Protein AF-A0A6G3PJH2-F1 (afdb_monomer_lite)

Sequence (58 aa):
MSRQPRTQNVTTDAGEARITWVPATTAPPPRLVLAVSHGAGGGIEARDLQALARALPG

Secondary structure (DSSP, 8-state):
--PPPEEEEEEETTEEEEEEE-----SSPP--------STT--TT-HHHHHHHHHS--

Structure (mmCIF, N/CA/C/O backbone):
data_AF-A0A6G3PJH2-F1
#
_entry.id   AF-A0A6G3PJH2-F1
#
loop_
_atom_site.group_PDB
_atom_site.id
_atom_site.type_symbol
_atom_site.label_atom_id
_atom_site.label_alt_id
_atom_site.label_comp_id
_atom_site.label_asym_id
_atom_site.label_entity_id
_atom_site.label_seq_id
_atom_site.pdbx_PDB_ins_code
_atom_site.Cartn_x
_atom_site.Cartn_y
_atom_site.Cartn_z
_atom_site.occupancy
_atom_site.B_iso_or_equiv
_atom_site.auth_seq_id
_atom_site.auth_comp_id
_atom_site.auth_asym_id
_atom_site.auth_atom_id
_atom_site.pdbx_PDB_model_num
ATOM 1 N N . MET A 1 1 ? -6.519 10.216 17.982 1.00 51.06 1 MET A N 1
ATOM 2 C CA . MET A 1 1 ? -5.069 10.499 17.890 1.00 51.06 1 MET A CA 1
ATOM 3 C C . MET A 1 1 ? -4.653 10.247 16.450 1.00 51.06 1 MET A C 1
ATOM 5 O O . MET A 1 1 ? -4.605 9.090 16.059 1.00 51.06 1 MET A O 1
ATOM 9 N N . SER A 1 2 ? -4.445 11.281 1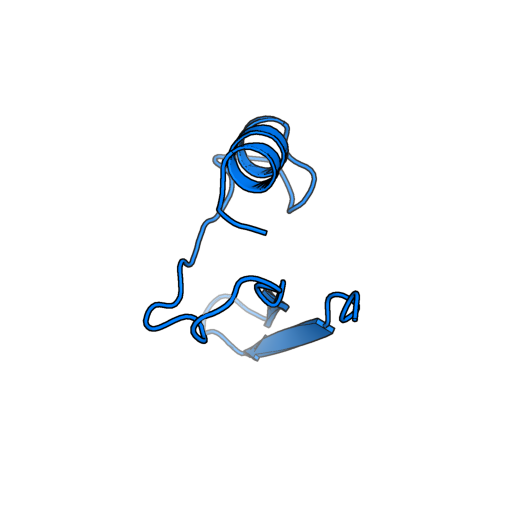5.634 1.00 54.53 2 SER A N 1
ATOM 10 C CA . SER A 1 2 ? -3.924 11.089 14.275 1.00 54.53 2 SER A CA 1
ATOM 11 C C . SER A 1 2 ? -2.453 10.698 14.379 1.00 54.53 2 SER A C 1
ATOM 13 O O . SER A 1 2 ? -1.607 11.490 14.793 1.00 54.53 2 SER A O 1
ATOM 15 N N . ARG A 1 3 ? -2.141 9.438 14.082 1.00 66.44 3 ARG A N 1
ATOM 16 C CA . ARG A 1 3 ? -0.755 8.976 14.060 1.00 66.44 3 ARG A CA 1
ATOM 17 C C . ARG A 1 3 ? -0.197 9.244 12.662 1.00 66.44 3 ARG A C 1
ATOM 19 O O . ARG A 1 3 ? -0.754 8.781 11.674 1.00 66.44 3 ARG A O 1
ATOM 26 N N . GLN A 1 4 ? 0.868 10.042 12.603 1.00 81.44 4 GLN A N 1
ATOM 27 C CA . GLN A 1 4 ? 1.545 10.434 11.363 1.00 81.44 4 GLN A CA 1
ATOM 28 C C . GLN A 1 4 ? 2.017 9.196 10.577 1.00 81.44 4 GLN A C 1
ATOM 30 O O . GLN A 1 4 ? 2.446 8.217 11.207 1.00 81.44 4 GLN A O 1
ATOM 35 N N . PRO A 1 5 ? 1.987 9.231 9.230 1.00 89.06 5 PRO A N 1
ATOM 36 C CA . PRO A 1 5 ? 2.609 8.198 8.416 1.00 89.06 5 PRO A CA 1
ATOM 37 C C . PRO A 1 5 ? 4.090 8.039 8.769 1.00 89.06 5 PRO A C 1
ATOM 39 O O . PRO A 1 5 ? 4.780 9.022 9.046 1.00 89.06 5 PRO A O 1
ATOM 42 N N . ARG A 1 6 ? 4.595 6.802 8.738 1.00 94.19 6 ARG A N 1
ATOM 43 C CA . ARG A 1 6 ? 6.035 6.532 8.882 1.00 94.19 6 ARG A CA 1
ATOM 44 C C . ARG A 1 6 ? 6.583 5.837 7.649 1.00 94.19 6 ARG A C 1
ATOM 46 O O . ARG A 1 6 ? 5.937 4.959 7.083 1.00 94.19 6 ARG A O 1
ATOM 53 N N . THR A 1 7 ? 7.810 6.175 7.295 1.00 95.25 7 THR A N 1
ATOM 54 C CA . THR A 1 7 ? 8.520 5.583 6.163 1.00 95.25 7 THR A CA 1
ATOM 55 C C . THR A 1 7 ? 9.495 4.516 6.649 1.00 95.25 7 THR A C 1
ATOM 57 O O . THR A 1 7 ? 10.081 4.647 7.722 1.00 95.25 7 THR A O 1
ATOM 60 N N . GLN A 1 8 ? 9.670 3.459 5.865 1.00 97.12 8 GLN A N 1
ATOM 61 C CA . GLN A 1 8 ? 10.663 2.416 6.087 1.00 97.12 8 GLN A CA 1
ATOM 62 C C . GLN A 1 8 ? 11.282 2.011 4.751 1.00 97.12 8 GLN A C 1
ATOM 64 O O . GLN A 1 8 ? 10.555 1.633 3.835 1.00 97.12 8 GLN A O 1
ATOM 69 N N . ASN A 1 9 ? 12.609 2.043 4.657 1.00 97.38 9 ASN A N 1
ATOM 70 C CA . ASN A 1 9 ? 13.312 1.476 3.513 1.00 97.38 9 ASN A CA 1
ATOM 71 C C . ASN A 1 9 ? 13.531 -0.028 3.713 1.00 97.38 9 ASN A C 1
ATOM 73 O O . ASN A 1 9 ? 13.687 -0.500 4.842 1.00 97.38 9 ASN A O 1
ATOM 77 N N . VAL A 1 10 ? 13.515 -0.777 2.614 1.00 97.44 10 VAL A N 1
ATOM 78 C CA . VAL A 1 10 ? 13.682 -2.231 2.578 1.00 97.44 10 VAL A CA 1
ATOM 79 C C . VAL A 1 10 ? 14.611 -2.572 1.422 1.00 97.44 10 VAL A C 1
ATOM 81 O O . VAL A 1 10 ? 14.315 -2.252 0.273 1.00 97.44 10 VAL A O 1
ATOM 84 N N . THR A 1 11 ? 15.733 -3.224 1.711 1.00 98.00 11 THR A N 1
ATOM 85 C CA . THR A 1 11 ? 16.630 -3.738 0.672 1.00 98.00 11 THR A CA 1
ATOM 86 C C . THR A 1 11 ? 15.969 -4.911 -0.048 1.00 98.00 11 THR A C 1
ATOM 88 O O . THR A 1 11 ? 15.445 -5.820 0.594 1.00 98.00 11 THR A O 1
ATOM 91 N N . THR A 1 12 ? 16.003 -4.893 -1.377 1.00 96.88 12 THR A N 1
ATOM 92 C CA . THR A 1 12 ? 15.536 -5.984 -2.240 1.00 96.88 12 THR A CA 1
ATOM 93 C C . THR A 1 12 ? 16.607 -6.314 -3.275 1.00 96.88 12 THR A C 1
ATOM 95 O O . THR A 1 12 ? 17.500 -5.500 -3.517 1.00 96.88 12 THR A O 1
ATOM 98 N N . ASP A 1 13 ? 16.492 -7.464 -3.940 1.00 98.00 13 ASP A N 1
ATOM 99 C CA . ASP A 1 13 ? 17.411 -7.847 -5.024 1.00 98.00 13 ASP A CA 1
ATOM 100 C C . ASP A 1 13 ? 17.391 -6.849 -6.199 1.00 98.00 13 ASP A C 1
ATOM 102 O O . ASP A 1 13 ? 18.369 -6.721 -6.930 1.00 98.00 13 ASP A O 1
ATOM 106 N N . ALA A 1 14 ? 16.293 -6.101 -6.361 1.00 95.25 14 ALA A N 1
ATOM 107 C CA . ALA A 1 14 ? 16.138 -5.060 -7.377 1.00 95.25 14 ALA A CA 1
ATOM 108 C C . ALA A 1 14 ? 16.614 -3.665 -6.914 1.00 95.25 14 ALA A C 1
ATOM 110 O O . ALA A 1 14 ? 16.486 -2.695 -7.661 1.00 95.25 14 ALA A O 1
ATOM 111 N N . GLY A 1 15 ? 17.143 -3.547 -5.691 1.00 97.06 15 GLY A N 1
ATOM 112 C CA . GLY A 1 15 ? 17.563 -2.287 -5.077 1.00 97.06 15 GLY A CA 1
ATOM 113 C C . GLY A 1 15 ? 16.717 -1.888 -3.867 1.00 97.06 15 GLY A C 1
ATOM 114 O O . GLY A 1 15 ? 15.984 -2.694 -3.287 1.00 97.06 15 GLY A O 1
ATOM 115 N N . GLU A 1 16 ? 16.841 -0.633 -3.441 1.00 96.75 16 GLU A N 1
ATOM 116 C CA . GLU A 1 16 ? 16.165 -0.136 -2.243 1.00 96.75 16 GLU A CA 1
ATOM 117 C C . GLU A 1 16 ? 14.700 0.221 -2.526 1.00 96.75 16 GLU A C 1
ATOM 119 O O . GLU A 1 16 ? 14.392 1.085 -3.347 1.00 96.75 16 GLU A O 1
ATOM 124 N N . ALA A 1 17 ? 13.787 -0.448 -1.824 1.00 93.94 17 ALA A N 1
ATOM 125 C CA . ALA A 1 17 ? 12.358 -0.179 -1.849 1.00 93.94 17 ALA A CA 1
ATOM 126 C C . ALA A 1 17 ? 11.945 0.657 -0.631 1.00 93.94 17 ALA A C 1
ATOM 128 O O . ALA A 1 17 ? 12.640 0.703 0.385 1.00 93.94 17 ALA A O 1
ATOM 129 N N . ARG A 1 18 ? 10.776 1.299 -0.704 1.00 94.00 18 ARG A N 1
ATOM 130 C CA . ARG A 1 18 ? 10.242 2.130 0.380 1.00 94.00 18 ARG A CA 1
ATOM 131 C C . ARG A 1 18 ? 8.793 1.778 0.675 1.00 94.00 18 ARG A C 1
ATOM 133 O O . ARG A 1 18 ? 7.953 1.803 -0.217 1.00 94.00 18 ARG A O 1
ATOM 140 N N . ILE A 1 19 ? 8.501 1.522 1.945 1.00 94.88 19 ILE A N 1
ATOM 141 C CA . ILE A 1 19 ? 7.153 1.321 2.473 1.00 94.88 19 ILE A CA 1
ATOM 142 C C . ILE A 1 19 ? 6.736 2.575 3.243 1.00 94.88 19 ILE A C 1
ATOM 144 O O . ILE A 1 19 ? 7.452 3.025 4.141 1.00 94.88 19 ILE A O 1
ATOM 148 N N . THR A 1 20 ? 5.555 3.106 2.930 1.00 92.81 20 THR A N 1
ATOM 149 C CA . THR A 1 20 ? 4.885 4.132 3.740 1.00 92.81 20 THR A CA 1
ATOM 150 C C . THR A 1 20 ? 3.775 3.470 4.546 1.00 92.81 20 THR A C 1
ATOM 152 O O . THR A 1 20 ? 2.813 2.949 3.989 1.00 92.81 20 THR A O 1
ATOM 155 N N . TRP A 1 21 ? 3.903 3.487 5.867 1.00 92.31 21 TRP A N 1
ATOM 156 C CA . TRP A 1 21 ? 2.929 2.920 6.789 1.00 92.31 21 TRP A CA 1
ATOM 157 C C . TRP A 1 21 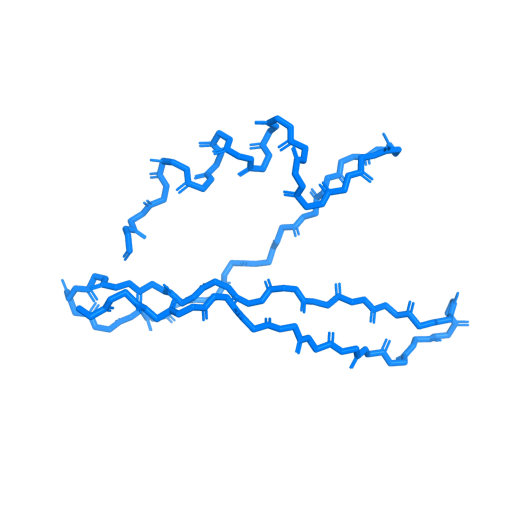? 1.932 3.987 7.221 1.00 92.31 21 TRP A C 1
ATOM 159 O O . TRP A 1 21 ? 2.319 4.968 7.862 1.00 92.31 21 TRP A O 1
ATOM 169 N N . VAL A 1 22 ? 0.654 3.752 6.934 1.00 89.44 22 VAL A N 1
ATOM 170 C CA . VAL A 1 22 ? -0.460 4.576 7.411 1.00 89.44 22 VAL A CA 1
ATOM 171 C C . VAL A 1 22 ? -1.214 3.787 8.487 1.00 89.44 22 VAL A C 1
ATOM 173 O O . VAL A 1 22 ? -1.793 2.745 8.183 1.00 89.44 22 VAL A O 1
ATOM 176 N N . PRO A 1 23 ? -1.153 4.206 9.760 1.00 88.75 23 PRO A N 1
ATOM 177 C CA . PRO A 1 23 ? -1.847 3.519 10.842 1.00 88.75 23 PRO A CA 1
ATOM 178 C C . PRO A 1 23 ? -3.348 3.819 10.806 1.00 88.75 23 PRO A C 1
ATOM 180 O O . PRO A 1 23 ? -3.733 4.984 10.761 1.00 88.75 23 PRO A O 1
ATOM 183 N N . ALA A 1 24 ? -4.176 2.777 10.909 1.00 88.25 24 ALA A N 1
ATOM 184 C CA . ALA A 1 24 ? -5.603 2.950 11.165 1.00 88.25 24 ALA A CA 1
ATOM 185 C C . ALA A 1 24 ? -5.830 3.542 12.568 1.00 88.25 24 ALA A C 1
ATOM 187 O O . ALA A 1 24 ? -5.111 3.234 13.526 1.00 88.25 24 ALA A O 1
ATOM 188 N N . THR A 1 25 ? -6.839 4.390 12.676 1.00 85.19 25 THR A N 1
ATOM 189 C CA . THR A 1 25 ? -7.282 5.114 13.867 1.00 85.19 25 THR A CA 1
ATOM 190 C C . THR A 1 25 ? -8.641 4.625 14.385 1.00 85.19 25 THR A C 1
ATOM 192 O O . THR A 1 25 ? -9.102 5.102 15.423 1.00 85.19 25 THR A O 1
ATOM 195 N N . THR A 1 26 ? -9.257 3.643 13.720 1.00 83.19 26 THR A N 1
ATOM 196 C CA . THR A 1 26 ? -10.510 2.998 14.117 1.00 83.19 26 THR A CA 1
ATOM 197 C C . THR A 1 26 ? -10.390 2.218 15.422 1.00 83.19 26 THR A C 1
ATOM 199 O O . THR 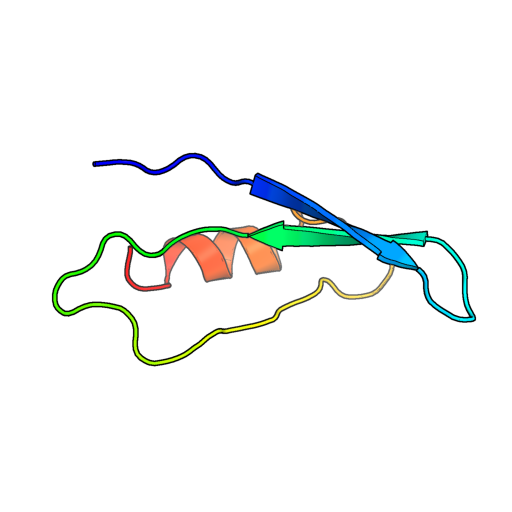A 1 26 ? -9.353 1.625 15.726 1.00 83.19 26 THR A O 1
ATOM 202 N N . ALA A 1 27 ? -11.508 2.138 16.147 1.00 82.38 27 ALA A N 1
ATOM 203 C CA . ALA A 1 27 ? -11.725 1.174 17.218 1.00 82.38 27 ALA A CA 1
ATOM 204 C C . ALA A 1 27 ? -12.771 0.131 16.771 1.00 82.38 27 ALA A C 1
ATOM 206 O O . ALA A 1 27 ? -13.802 0.533 16.224 1.00 82.38 27 ALA A O 1
ATOM 207 N N . PRO A 1 28 ? -12.561 -1.181 17.016 1.00 85.38 28 PRO A N 1
ATOM 208 C CA . PRO A 1 28 ? -11.417 -1.810 17.695 1.00 85.38 28 PRO A CA 1
ATOM 209 C C . PRO A 1 28 ? -10.119 -1.796 16.855 1.00 85.38 28 PRO A C 1
ATOM 211 O O . PRO A 1 28 ? -10.170 -1.446 15.676 1.00 85.38 28 PRO A O 1
ATOM 214 N N . PRO A 1 29 ? -8.957 -2.168 17.441 1.00 85.25 29 PRO A N 1
ATOM 215 C CA . PRO A 1 29 ? -7.677 -2.159 16.735 1.00 85.25 29 PRO A CA 1
ATOM 216 C C . PRO A 1 29 ? -7.710 -2.949 15.417 1.00 85.25 29 PRO A C 1
ATOM 218 O O . PRO A 1 29 ? -8.368 -3.996 15.347 1.00 85.25 29 PRO A O 1
ATOM 221 N N . PRO A 1 30 ? -6.973 -2.497 14.384 1.00 88.81 30 PRO A N 1
ATOM 222 C CA . PRO A 1 30 ? -6.941 -3.173 13.095 1.00 88.81 30 PRO A CA 1
ATOM 223 C C . PRO A 1 30 ? -6.398 -4.596 13.250 1.00 88.81 30 PRO A C 1
ATOM 225 O O . PRO A 1 30 ? -5.375 -4.828 13.894 1.00 88.81 30 PRO A O 1
ATOM 228 N N . ARG A 1 31 ? -7.089 -5.560 12.636 1.00 90.88 31 ARG A N 1
ATOM 229 C CA . ARG A 1 31 ? -6.718 -6.987 12.665 1.00 90.88 31 ARG A CA 1
ATOM 230 C C . ARG A 1 31 ? -5.956 -7.443 11.422 1.00 90.88 31 ARG A C 1
ATOM 232 O O . ARG A 1 31 ? -5.498 -8.578 11.381 1.00 90.88 31 ARG A O 1
ATOM 239 N N . LEU A 1 32 ? -5.870 -6.585 10.408 1.00 91.94 32 LEU A N 1
ATOM 240 C CA . LEU A 1 32 ? -5.293 -6.880 9.101 1.00 91.94 32 LEU A CA 1
ATOM 241 C C . LEU A 1 32 ? -4.377 -5.740 8.665 1.00 91.94 32 LEU A C 1
ATOM 243 O O . LEU A 1 32 ? -4.566 -4.589 9.058 1.00 91.94 32 LEU A O 1
ATOM 247 N N . VAL A 1 33 ? -3.411 -6.079 7.816 1.00 93.12 33 VAL A N 1
ATOM 248 C CA . VAL A 1 33 ? -2.546 -5.128 7.117 1.00 93.12 33 VAL A CA 1
ATOM 249 C C . VAL A 1 33 ? -2.859 -5.231 5.632 1.00 93.12 33 VAL A C 1
ATOM 251 O O . VAL A 1 33 ? -2.836 -6.326 5.074 1.00 93.12 33 VA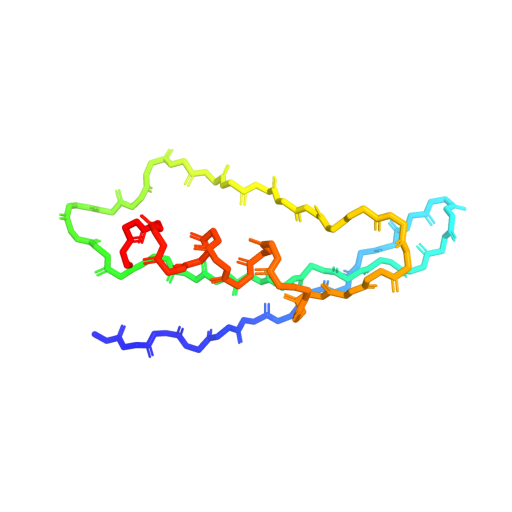L A O 1
ATOM 254 N N . LEU A 1 34 ? -3.149 -4.097 4.999 1.00 93.12 34 LEU A N 1
ATOM 255 C CA . LEU A 1 34 ? -3.365 -4.007 3.560 1.00 93.12 34 LEU A CA 1
ATOM 256 C C . LEU A 1 34 ? -2.136 -3.363 2.913 1.00 93.12 34 LEU A C 1
ATOM 258 O O . LEU A 1 34 ? -1.835 -2.200 3.174 1.00 93.12 34 LEU A O 1
ATOM 262 N N . ALA A 1 35 ? -1.435 -4.123 2.074 1.00 94.12 35 ALA A N 1
ATOM 263 C CA . ALA A 1 35 ? -0.364 -3.607 1.233 1.00 94.12 35 ALA A CA 1
ATOM 264 C C . ALA A 1 35 ? -0.920 -3.305 -0.162 1.00 94.12 35 ALA A C 1
ATOM 266 O O . ALA A 1 35 ? -1.563 -4.156 -0.775 1.00 94.12 35 ALA A O 1
ATOM 267 N N . VAL A 1 36 ? -0.671 -2.096 -0.657 1.00 92.19 36 VAL A N 1
ATOM 268 C CA . VAL A 1 36 ? -1.090 -1.639 -1.987 1.00 92.19 36 VAL A CA 1
ATOM 269 C C . VAL A 1 36 ? 0.077 -0.962 -2.690 1.00 92.19 36 VAL A C 1
ATOM 271 O O . VAL A 1 36 ? 0.976 -0.423 -2.048 1.00 92.19 36 VAL A O 1
ATOM 274 N N . SER A 1 37 ? 0.046 -0.985 -4.017 1.00 90.50 37 SER A N 1
ATOM 275 C CA . SER A 1 37 ? 0.978 -0.273 -4.887 1.00 90.50 37 SER A CA 1
ATOM 276 C C . SER A 1 37 ? 0.201 0.321 -6.056 1.00 90.50 37 SER A C 1
ATOM 278 O O . SER A 1 37 ? -0.860 -0.187 -6.416 1.00 90.50 37 SER A O 1
ATOM 280 N N . HIS A 1 38 ? 0.733 1.379 -6.655 1.00 88.50 38 HIS A N 1
ATOM 281 C CA . HIS A 1 38 ? 0.205 1.927 -7.901 1.00 88.50 38 HIS A CA 1
ATOM 282 C C . HIS A 1 38 ? 0.611 1.041 -9.094 1.00 88.50 38 HIS A C 1
ATOM 284 O O . HIS A 1 38 ? 1.550 0.243 -9.001 1.00 88.50 38 HIS A O 1
ATOM 290 N N . GLY A 1 39 ? -0.078 1.215 -10.227 1.00 82.38 39 GLY A N 1
ATOM 291 C CA . GLY A 1 39 ? 0.306 0.643 -11.527 1.00 82.38 39 GLY A CA 1
ATOM 292 C C . GLY A 1 39 ? 1.568 1.287 -12.129 1.00 82.38 39 GLY A C 1
ATOM 293 O O . GLY A 1 39 ? 2.337 1.941 -11.437 1.00 82.38 39 GLY A O 1
ATOM 294 N N . ALA A 1 40 ? 1.823 1.148 -13.431 1.00 80.88 40 ALA A N 1
ATOM 295 C CA . ALA A 1 40 ? 3.038 1.710 -14.037 1.00 80.88 40 ALA A CA 1
ATOM 296 C C . ALA A 1 40 ? 3.141 3.248 -13.879 1.00 80.88 40 ALA A C 1
ATOM 298 O O . ALA A 1 40 ? 2.206 3.976 -14.205 1.00 80.88 40 ALA A O 1
ATOM 299 N N . GLY A 1 41 ? 4.297 3.736 -13.407 1.00 70.88 41 GLY A N 1
ATOM 300 C CA . GLY A 1 41 ? 4.686 5.157 -13.450 1.00 70.88 41 GLY A CA 1
ATOM 301 C C . GLY A 1 41 ? 4.128 6.084 -12.358 1.00 70.88 41 GLY A C 1
ATOM 302 O O . GLY A 1 41 ? 4.403 7.280 -12.400 1.00 70.88 41 GLY A O 1
ATOM 303 N N . GLY A 1 42 ? 3.358 5.571 -11.397 1.00 81.88 42 GLY A N 1
ATOM 304 C CA . GLY A 1 42 ? 2.832 6.355 -10.271 1.00 81.88 42 GLY A CA 1
ATOM 305 C C . GLY A 1 42 ? 3.783 6.477 -9.070 1.00 81.88 42 GLY A C 1
ATOM 306 O O . GLY A 1 42 ? 4.961 6.140 -9.136 1.00 81.88 42 GLY A O 1
ATOM 307 N N . GLY A 1 43 ? 3.237 6.950 -7.949 1.00 88.19 43 GLY A N 1
ATOM 308 C CA . GLY A 1 43 ? 3.857 6.935 -6.622 1.00 88.19 43 GLY A CA 1
ATOM 309 C C . GLY A 1 43 ? 2.780 6.730 -5.553 1.00 88.19 43 GLY A C 1
ATOM 310 O O . GLY A 1 43 ? 1.623 6.481 -5.886 1.00 88.19 43 GLY A O 1
ATOM 311 N N . ILE A 1 44 ? 3.113 6.884 -4.269 1.00 88.69 44 ILE A N 1
ATOM 312 C CA . ILE A 1 44 ? 2.121 6.764 -3.175 1.00 88.69 44 ILE A CA 1
ATOM 313 C C . ILE A 1 44 ? 0.975 7.795 -3.269 1.00 88.69 44 ILE A C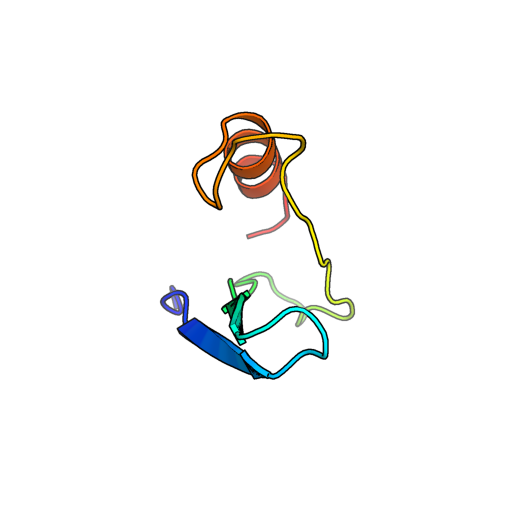 1
ATOM 315 O O . ILE A 1 44 ? -0.110 7.570 -2.746 1.00 88.69 44 ILE A O 1
ATOM 319 N N . GLU A 1 45 ? 1.200 8.900 -3.984 1.00 88.38 45 GLU A N 1
ATOM 320 C CA . GLU A 1 45 ? 0.214 9.959 -4.234 1.00 88.38 45 GLU A CA 1
ATOM 321 C C . GLU A 1 45 ? -0.640 9.708 -5.489 1.00 88.38 45 GLU A C 1
ATOM 323 O O . GLU A 1 45 ? -1.383 10.586 -5.929 1.00 88.38 45 GLU A O 1
ATOM 328 N N . ALA A 1 46 ? -0.538 8.523 -6.102 1.00 92.75 46 ALA A N 1
ATOM 329 C CA . ALA A 1 46 ? -1.354 8.169 -7.256 1.00 92.75 46 ALA A CA 1
ATOM 330 C C . ALA A 1 46 ? -2.857 8.235 -6.921 1.00 92.75 46 ALA A C 1
ATOM 332 O O . ALA A 1 46 ? -3.298 7.921 -5.812 1.00 92.75 46 ALA A O 1
ATOM 333 N N . ARG A 1 47 ? -3.660 8.685 -7.896 1.00 91.12 47 ARG A N 1
ATOM 334 C CA . ARG A 1 47 ? -5.086 9.006 -7.706 1.00 91.12 47 ARG A CA 1
ATOM 335 C C . ARG A 1 47 ? -5.906 7.817 -7.201 1.00 91.12 47 ARG A C 1
ATOM 337 O O . ARG A 1 47 ? -6.825 8.006 -6.409 1.00 91.12 47 ARG A O 1
ATOM 344 N N . ASP A 1 48 ? -5.595 6.621 -7.680 1.00 90.50 48 ASP A N 1
ATOM 345 C CA . ASP A 1 48 ? -6.205 5.359 -7.264 1.00 90.50 48 ASP A CA 1
ATOM 346 C C . ASP A 1 48 ? -5.922 5.046 -5.789 1.00 90.50 48 ASP A C 1
ATOM 348 O O . ASP A 1 48 ? -6.854 4.764 -5.037 1.00 90.50 48 ASP A O 1
ATOM 352 N N . LEU A 1 49 ? -4.672 5.188 -5.346 1.00 91.12 49 LEU A N 1
ATOM 353 C CA . LEU A 1 49 ? -4.286 4.988 -3.948 1.00 91.12 49 LEU A CA 1
ATOM 354 C C . LEU A 1 49 ? -4.923 6.025 -3.019 1.00 91.12 49 LEU A C 1
ATOM 356 O O . LEU A 1 49 ? -5.409 5.672 -1.947 1.00 91.12 49 LEU A O 1
ATOM 360 N N . GLN A 1 50 ? -4.998 7.285 -3.449 1.00 90.69 50 GLN A N 1
ATOM 361 C CA . GLN A 1 50 ? -5.683 8.345 -2.702 1.00 90.69 50 GLN A CA 1
ATOM 362 C C . GLN A 1 50 ? -7.192 8.090 -2.587 1.00 90.69 50 GLN A C 1
ATOM 364 O O . GLN A 1 50 ? -7.790 8.341 -1.538 1.00 90.69 50 GLN A O 1
ATOM 369 N N . ALA A 1 51 ? -7.823 7.578 -3.648 1.00 92.19 51 ALA A N 1
ATOM 370 C CA . ALA A 1 51 ? -9.227 7.182 -3.612 1.00 92.19 51 ALA A CA 1
ATOM 371 C C . ALA A 1 51 ? -9.451 6.000 -2.655 1.00 92.19 51 ALA A C 1
ATOM 373 O O . ALA A 1 51 ? -10.380 6.042 -1.850 1.00 92.19 51 ALA A O 1
ATOM 374 N N . LEU A 1 52 ? -8.567 4.996 -2.687 1.00 90.38 52 LEU A N 1
ATOM 375 C CA . LEU A 1 52 ? -8.574 3.874 -1.747 1.00 90.38 52 LEU A CA 1
ATOM 376 C C . LEU A 1 52 ? -8.438 4.357 -0.300 1.00 90.38 52 LEU A C 1
ATOM 378 O O . LEU A 1 52 ? -9.272 4.016 0.533 1.00 90.38 52 LEU A O 1
ATOM 382 N N . ALA A 1 53 ? -7.449 5.204 -0.006 1.00 89.19 53 ALA A N 1
ATOM 383 C CA . ALA A 1 53 ? -7.201 5.724 1.338 1.00 89.19 53 ALA A CA 1
ATOM 384 C C . ALA A 1 53 ? -8.419 6.454 1.930 1.00 89.19 53 ALA A C 1
ATOM 386 O O . ALA A 1 53 ? -8.682 6.337 3.121 1.00 89.19 53 ALA A O 1
ATOM 387 N N . ARG A 1 54 ? -9.195 7.166 1.101 1.00 89.62 54 ARG A N 1
ATOM 388 C CA . ARG A 1 54 ? -10.433 7.845 1.526 1.00 89.62 54 ARG A CA 1
ATOM 389 C C . ARG A 1 54 ? -11.593 6.894 1.817 1.00 89.62 54 ARG A C 1
ATOM 391 O O . ARG A 1 54 ? -12.503 7.279 2.544 1.00 89.62 54 ARG A O 1
ATOM 398 N N . ALA A 1 55 ? -11.596 5.709 1.213 1.00 91.38 55 ALA A N 1
ATOM 399 C CA . ALA A 1 55 ? -12.653 4.715 1.378 1.00 91.38 55 ALA A CA 1
ATOM 400 C C . ALA A 1 55 ? -12.361 3.712 2.505 1.00 91.38 55 ALA A C 1
ATOM 402 O O . ALA A 1 55 ? -13.279 3.047 2.985 1.00 91.38 55 ALA A O 1
ATOM 403 N N . LEU A 1 56 ? -11.096 3.576 2.913 1.00 87.25 56 LEU A N 1
ATOM 404 C CA . LEU A 1 56 ? -10.709 2.679 3.993 1.00 87.25 56 LEU A CA 1
ATOM 405 C C . LEU A 1 56 ? -11.170 3.214 5.361 1.00 87.25 56 LEU A C 1
ATOM 407 O O . LEU A 1 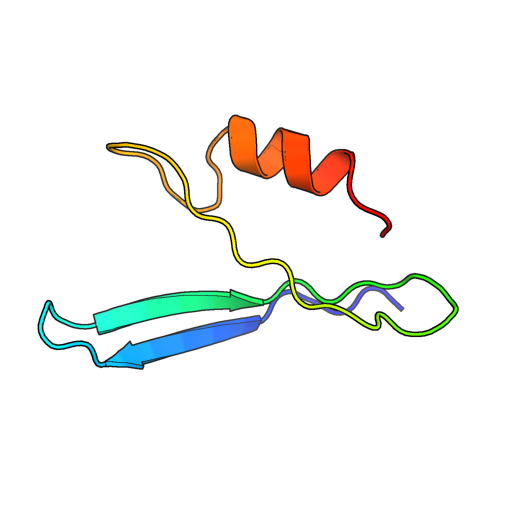56 ? -11.213 4.429 5.569 1.00 87.25 56 LEU A O 1
ATOM 411 N N . PRO A 1 57 ? -11.492 2.319 6.313 1.00 79.38 57 PRO A N 1
ATOM 412 C CA . PRO A 1 57 ? -11.748 2.708 7.693 1.00 79.38 57 PRO A CA 1
ATOM 413 C C . PRO A 1 57 ? -10.531 3.443 8.267 1.00 79.38 57 PRO A C 1
ATOM 415 O O . PRO A 1 57 ? -9.401 2.977 8.107 1.00 79.38 57 PRO A O 1
ATOM 418 N N . GLY A 1 58 ? -10.795 4.601 8.880 1.00 69.88 58 GLY A N 1
ATOM 419 C CA . GLY A 1 58 ? -9.785 5.561 9.330 1.00 69.88 58 GLY A CA 1
ATOM 420 C C . GLY A 1 58 ? -8.796 5.031 10.340 1.00 69.88 58 GLY A C 1
ATOM 421 O O . GLY A 1 58 ? -9.076 4.059 11.061 1.00 69.88 58 GLY A O 1
#

Foldseek 3Di:
DQDDWDKDWDQDPVGIDIDIDGAAPDPPHDPDDDDDDDDPPDHCPDPVNVVVVVPDHD

Radius of gyration: 12.98 Å; chains: 1; bounding box: 30×19×32 Å

pLDDT: mean 88.13, std 9.4, range [51.06, 98.0]